Protein AF-A0A941Z9Q9-F1 (afdb_monomer)

Secondary structure (DSSP, 8-state):
-HHHHHHHHHHHHHHHHHHHHHHHHHHHHHHHHHS----S--TTSSSPPPPPGGG--SS--EEEE---SBPTTSS-B--EEEEGGGTEEEEEETTTTEEEEEETTT-BEEEEE-TTT--EEE---TT-B-GGG-

Structure (mmCIF, N/CA/C/O backbone):
data_AF-A0A941Z9Q9-F1
#
_entry.id   AF-A0A941Z9Q9-F1
#
loop_
_atom_site.group_PDB
_atom_site.id
_atom_site.type_symbol
_atom_site.label_atom_id
_atom_site.label_alt_id
_atom_site.label_comp_id
_atom_site.label_asym_id
_atom_site.label_entity_id
_atom_site.label_seq_id
_atom_site.pdbx_PDB_ins_code
_atom_site.Cartn_x
_atom_site.Cartn_y
_atom_site.Cartn_z
_atom_site.occupancy
_atom_site.B_iso_or_equiv
_atom_site.auth_seq_id
_atom_site.auth_comp_id
_atom_site.auth_asym_id
_atom_site.auth_atom_id
_atom_site.pdbx_PDB_model_num
ATOM 1 N N . MET A 1 1 ? 30.228 15.187 -59.090 1.00 61.31 1 MET A N 1
ATOM 2 C CA . MET A 1 1 ? 30.906 13.897 -58.807 1.00 61.31 1 MET A CA 1
ATOM 3 C C . MET A 1 1 ? 31.261 13.705 -57.325 1.00 61.31 1 MET A C 1
ATOM 5 O O . MET A 1 1 ? 30.833 12.711 -56.760 1.00 61.31 1 MET A O 1
ATOM 9 N N . LYS A 1 2 ? 31.932 14.653 -56.644 1.00 63.59 2 LYS A N 1
ATOM 10 C CA . LYS A 1 2 ? 32.386 14.493 -55.236 1.00 63.59 2 LYS A CA 1
ATOM 11 C C . LYS A 1 2 ? 31.282 14.209 -54.189 1.00 63.59 2 LYS A C 1
ATOM 13 O O . LYS A 1 2 ? 31.519 13.448 -53.260 1.00 63.59 2 LYS A O 1
ATOM 18 N N . LYS A 1 3 ? 30.069 14.761 -54.354 1.00 67.69 3 LYS A N 1
ATOM 19 C CA . LYS A 1 3 ? 28.935 14.530 -53.427 1.00 67.69 3 LYS A CA 1
ATOM 20 C C . LYS A 1 3 ? 28.422 13.077 -53.431 1.00 67.69 3 LYS A C 1
ATOM 22 O O . LYS A 1 3 ? 28.039 12.581 -52.384 1.00 67.69 3 LYS A O 1
ATOM 27 N N . SER A 1 4 ? 28.461 12.390 -54.578 1.00 73.62 4 SER A N 1
ATOM 28 C CA . SER A 1 4 ? 27.986 10.999 -54.712 1.00 73.62 4 SER A CA 1
ATOM 29 C C . SER A 1 4 ? 28.905 10.004 -53.985 1.00 73.62 4 SER A C 1
ATOM 31 O O . SER A 1 4 ? 28.438 9.138 -53.250 1.00 73.62 4 SER A O 1
ATOM 33 N N . GLN A 1 5 ? 30.225 10.202 -54.089 1.00 80.75 5 GLN A N 1
ATOM 34 C CA . GLN A 1 5 ? 31.214 9.357 -53.412 1.00 80.75 5 GLN A CA 1
ATOM 35 C C . GLN A 1 5 ? 31.124 9.449 -51.880 1.00 80.75 5 GLN A C 1
ATOM 37 O O . GLN A 1 5 ? 31.266 8.444 -51.188 1.00 80.75 5 GLN A O 1
ATOM 42 N N . ALA A 1 6 ? 30.856 10.643 -51.342 1.00 84.38 6 ALA A N 1
ATOM 43 C CA . ALA A 1 6 ? 30.700 10.846 -49.902 1.00 84.38 6 ALA A CA 1
ATOM 44 C C . ALA A 1 6 ? 29.468 10.113 -49.338 1.00 84.38 6 ALA A C 1
ATOM 46 O O . ALA A 1 6 ? 29.547 9.518 -48.265 1.00 84.38 6 ALA A O 1
ATOM 47 N N . VAL A 1 7 ? 28.354 10.105 -50.080 1.00 87.69 7 VAL A N 1
ATOM 48 C CA . VAL A 1 7 ? 27.126 9.387 -49.696 1.00 87.69 7 VAL A CA 1
ATOM 49 C C . VAL A 1 7 ? 27.344 7.872 -49.713 1.00 87.69 7 VAL A C 1
ATOM 51 O O . VAL A 1 7 ? 26.934 7.191 -48.776 1.00 87.69 7 VAL A O 1
ATOM 54 N N . LEU A 1 8 ? 28.040 7.347 -50.728 1.00 85.88 8 LEU A N 1
ATOM 55 C CA . LEU A 1 8 ? 28.380 5.924 -50.804 1.00 85.88 8 LEU A CA 1
ATOM 56 C C . LEU A 1 8 ? 29.273 5.488 -49.631 1.00 85.88 8 LEU A C 1
ATOM 58 O O . LEU A 1 8 ? 28.980 4.491 -48.976 1.00 85.88 8 LEU A O 1
ATOM 62 N N . ASN A 1 9 ? 30.316 6.261 -49.316 1.00 89.31 9 ASN A N 1
ATOM 63 C CA . ASN A 1 9 ? 31.210 5.958 -48.195 1.00 89.31 9 ASN A CA 1
ATOM 64 C C . ASN A 1 9 ? 30.469 6.003 -46.845 1.00 89.31 9 ASN A C 1
ATOM 66 O O . ASN A 1 9 ? 30.648 5.113 -46.018 1.00 89.31 9 ASN A O 1
ATOM 70 N N . ALA A 1 10 ? 29.577 6.979 -46.640 1.00 91.00 10 ALA A N 1
ATOM 71 C CA . ALA A 1 10 ? 28.749 7.053 -45.435 1.00 91.00 10 ALA A CA 1
ATOM 72 C C . ALA A 1 10 ? 27.788 5.855 -45.305 1.00 91.00 10 ALA A C 1
ATOM 74 O O . ALA A 1 10 ? 27.590 5.333 -44.206 1.00 91.00 10 ALA A O 1
ATOM 75 N N . ALA A 1 11 ? 27.219 5.382 -46.420 1.00 89.69 11 ALA A N 1
ATOM 76 C CA . ALA A 1 11 ? 26.369 4.194 -46.438 1.00 89.69 11 ALA A CA 1
ATOM 77 C C . ALA A 1 11 ? 27.155 2.909 -46.117 1.00 89.69 11 ALA A C 1
ATOM 79 O O . ALA A 1 11 ? 26.651 2.058 -45.382 1.00 89.69 11 ALA A O 1
ATOM 80 N N . LEU A 1 12 ? 28.393 2.779 -46.611 1.00 91.75 12 LEU A N 1
ATOM 81 C CA . LEU A 1 12 ? 29.277 1.646 -46.309 1.00 91.75 12 LEU A CA 1
ATOM 82 C C . LEU A 1 12 ? 29.699 1.620 -44.833 1.00 91.75 12 LEU A C 1
ATOM 84 O O . LEU A 1 12 ? 29.618 0.568 -44.198 1.00 91.75 12 LEU A O 1
ATOM 88 N N . GLU A 1 13 ? 30.058 2.770 -44.258 1.00 91.94 13 GLU A N 1
ATOM 89 C CA . GLU A 1 13 ? 30.368 2.879 -42.826 1.00 91.94 13 GLU A CA 1
ATOM 90 C C . GLU A 1 13 ? 29.140 2.579 -41.956 1.00 91.94 13 GLU A C 1
ATOM 92 O O . GLU A 1 13 ? 29.221 1.806 -41.001 1.00 91.94 13 GLU A O 1
ATOM 97 N N . SER A 1 14 ? 27.965 3.100 -42.325 1.00 91.25 14 SER A N 1
ATOM 98 C CA . SER A 1 14 ? 26.710 2.790 -41.629 1.00 91.25 14 SER A CA 1
ATOM 99 C C . SER A 1 14 ? 26.370 1.298 -41.691 1.00 91.25 14 SER A C 1
ATOM 101 O O . SER A 1 14 ? 25.950 0.711 -40.690 1.00 91.25 14 SER A O 1
ATOM 103 N N . ARG A 1 15 ? 26.588 0.651 -42.843 1.00 93.12 15 ARG A N 1
ATOM 104 C CA . ARG A 1 15 ? 26.404 -0.796 -43.003 1.00 93.12 15 ARG A CA 1
ATOM 105 C C . ARG A 1 15 ? 27.353 -1.576 -42.096 1.00 93.12 15 ARG A C 1
ATOM 107 O O . ARG A 1 15 ? 26.890 -2.454 -41.374 1.00 93.12 15 ARG A O 1
ATOM 114 N N . LYS A 1 16 ? 28.640 -1.225 -42.077 1.00 93.81 16 LYS A N 1
ATOM 115 C CA . LYS A 1 16 ? 29.644 -1.872 -41.220 1.00 93.81 16 LYS A CA 1
ATOM 116 C C . LYS A 1 16 ? 29.278 -1.748 -39.739 1.00 93.81 16 LYS A C 1
ATOM 118 O O . LYS A 1 16 ? 29.319 -2.736 -39.014 1.00 93.81 16 LYS A O 1
ATOM 123 N N . GLN A 1 17 ? 28.826 -0.568 -39.309 1.00 92.00 17 GLN A N 1
ATOM 124 C CA . GLN A 1 17 ? 28.329 -0.339 -37.948 1.00 92.00 17 GLN A CA 1
ATOM 125 C C . GLN A 1 17 ? 27.059 -1.142 -37.623 1.00 92.00 17 GLN A C 1
ATOM 127 O O . GLN A 1 17 ? 26.854 -1.546 -36.479 1.00 92.00 17 GLN A O 1
ATOM 132 N N . LYS A 1 18 ? 26.171 -1.372 -38.598 1.00 93.81 18 LYS A N 1
ATOM 133 C CA . LYS A 1 18 ? 25.005 -2.247 -38.404 1.00 93.81 18 LYS A CA 1
ATOM 134 C C . LYS A 1 18 ? 25.424 -3.708 -38.269 1.00 93.81 18 LYS A C 1
ATOM 136 O O . LYS A 1 18 ? 24.927 -4.386 -37.378 1.00 93.81 18 LYS A O 1
ATOM 141 N N . GLU A 1 19 ? 26.346 -4.176 -39.103 1.00 93.38 19 GLU A N 1
ATOM 142 C CA . GLU A 1 19 ? 26.853 -5.551 -39.052 1.00 93.38 19 GLU A CA 1
ATOM 143 C C . GLU A 1 19 ? 27.553 -5.855 -37.717 1.00 93.38 19 GLU A C 1
ATOM 145 O O . GLU A 1 19 ? 27.359 -6.935 -37.159 1.00 93.38 19 GLU A O 1
ATOM 150 N N . THR A 1 20 ? 28.305 -4.904 -37.149 1.00 94.19 20 THR A N 1
ATOM 151 C CA . THR A 1 20 ? 28.894 -5.068 -35.808 1.00 94.19 20 THR A CA 1
ATOM 152 C C . THR A 1 20 ? 27.831 -5.094 -34.713 1.00 94.19 20 THR A C 1
ATOM 154 O O . THR A 1 20 ? 27.861 -5.988 -33.872 1.00 94.19 20 THR A O 1
ATOM 157 N N . LYS A 1 21 ? 26.837 -4.195 -34.758 1.00 94.56 21 LYS A N 1
ATOM 158 C CA . LYS A 1 21 ? 25.725 -4.182 -33.789 1.00 94.56 21 LYS A CA 1
ATOM 159 C C . LYS A 1 21 ? 24.903 -5.468 -33.808 1.00 94.56 21 LYS A C 1
ATOM 161 O O . LYS A 1 21 ? 24.468 -5.916 -32.752 1.00 94.56 21 LYS A O 1
ATOM 166 N N . VAL A 1 22 ? 24.684 -6.061 -34.984 1.00 95.06 22 VAL A N 1
ATOM 167 C CA . VAL A 1 22 ? 23.987 -7.352 -35.103 1.00 95.06 22 VAL A CA 1
ATOM 168 C C . VAL A 1 22 ? 24.789 -8.448 -34.405 1.00 95.06 22 VAL A C 1
ATOM 170 O O . VAL A 1 22 ? 24.237 -9.137 -33.553 1.00 95.06 22 VAL A O 1
ATOM 173 N N . LYS A 1 23 ? 26.099 -8.540 -34.666 1.00 93.81 23 LYS A N 1
ATOM 174 C CA . LYS A 1 23 ? 26.977 -9.523 -34.007 1.00 93.81 23 LYS A CA 1
ATOM 175 C C . LYS A 1 23 ? 27.025 -9.336 -32.487 1.00 93.81 23 LYS A C 1
ATOM 177 O O . LYS A 1 23 ? 26.958 -10.308 -31.740 1.00 93.81 23 LYS A O 1
ATOM 182 N N . GLU A 1 24 ? 27.104 -8.095 -32.013 1.00 95.31 24 GLU A N 1
ATOM 183 C CA . GLU A 1 24 ? 27.070 -7.780 -30.578 1.00 95.31 24 GLU A CA 1
ATOM 184 C C . GLU A 1 24 ? 25.726 -8.156 -29.936 1.00 95.31 24 GLU A C 1
ATOM 186 O O . GLU A 1 24 ? 25.700 -8.746 -28.854 1.00 95.31 24 GLU A O 1
ATOM 191 N N . ALA A 1 25 ? 24.605 -7.866 -30.604 1.0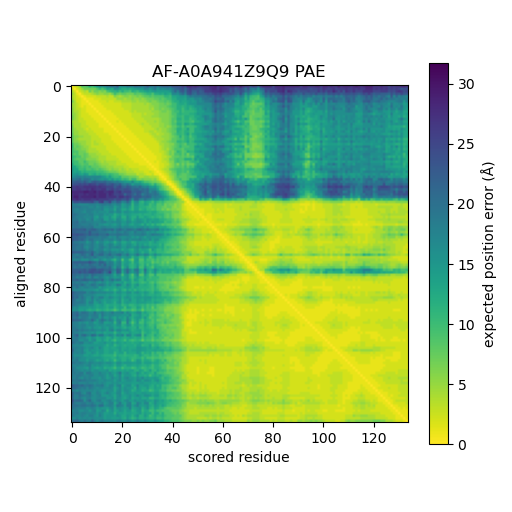0 94.06 25 ALA A N 1
ATOM 192 C CA . ALA A 1 25 ? 23.273 -8.234 -30.133 1.00 94.06 25 ALA A CA 1
ATOM 193 C C . ALA A 1 25 ? 23.068 -9.757 -30.091 1.00 94.06 25 ALA A C 1
ATOM 195 O O . ALA A 1 25 ? 22.506 -10.266 -29.122 1.00 94.06 25 ALA A O 1
ATOM 196 N N . GLU A 1 26 ? 23.550 -10.489 -31.098 1.00 94.50 26 GLU A N 1
ATOM 197 C CA . GLU A 1 26 ? 23.510 -11.956 -31.142 1.00 94.50 26 GLU A CA 1
ATOM 198 C C . GLU A 1 26 ? 24.352 -12.579 -30.026 1.00 94.50 26 GLU A C 1
ATOM 200 O O . GLU A 1 26 ? 23.880 -13.477 -29.323 1.00 94.50 26 GLU A O 1
ATOM 205 N N . ASN A 1 27 ? 25.563 -12.063 -29.801 1.00 94.56 27 ASN A N 1
ATOM 206 C CA . ASN A 1 27 ? 26.419 -12.507 -28.703 1.00 94.56 27 ASN A CA 1
ATOM 207 C C . ASN A 1 27 ? 25.748 -12.262 -27.345 1.00 94.56 27 ASN A C 1
ATOM 209 O O . ASN A 1 27 ? 25.633 -13.190 -26.543 1.00 94.56 27 ASN A O 1
ATOM 213 N N . LYS A 1 28 ? 25.206 -11.058 -27.119 1.00 94.25 28 LYS A N 1
ATOM 214 C CA . LYS A 1 28 ? 24.485 -10.711 -25.885 1.00 94.25 28 LYS A CA 1
ATOM 215 C C . LYS A 1 28 ? 23.242 -11.579 -25.675 1.00 94.25 28 LYS A C 1
ATOM 217 O O . LYS A 1 28 ? 22.974 -12.015 -24.557 1.00 94.25 28 LYS A O 1
ATOM 222 N N . LEU A 1 29 ? 22.491 -11.860 -26.740 1.00 92.38 29 LEU A N 1
ATOM 223 C CA . LEU A 1 29 ? 21.335 -12.754 -26.693 1.00 92.38 29 LEU A CA 1
ATOM 224 C C . LEU A 1 29 ? 21.750 -14.176 -26.304 1.00 92.38 29 LEU A C 1
ATOM 226 O O . LEU A 1 29 ? 21.077 -14.812 -25.495 1.00 92.38 29 LEU A O 1
ATOM 230 N N . ASN A 1 30 ? 22.845 -14.680 -26.869 1.00 92.88 30 ASN A N 1
ATOM 231 C CA . ASN A 1 30 ? 23.353 -16.010 -26.554 1.00 92.88 30 ASN A CA 1
ATOM 232 C C . ASN A 1 30 ? 23.870 -16.099 -25.112 1.00 92.88 30 ASN A C 1
ATOM 234 O O . ASN A 1 30 ? 23.634 -17.111 -24.453 1.00 92.88 30 ASN A O 1
ATOM 238 N N . GLU A 1 31 ? 24.508 -15.049 -24.591 1.00 92.62 31 GLU A N 1
ATOM 239 C CA . GLU A 1 31 ? 24.887 -14.961 -23.177 1.00 92.62 31 GLU A CA 1
ATOM 240 C C . GLU A 1 31 ? 23.664 -14.962 -22.249 1.00 92.62 31 GLU A C 1
ATOM 242 O O . GLU A 1 31 ? 23.600 -15.766 -21.320 1.00 92.62 31 GLU A O 1
ATOM 247 N N . GL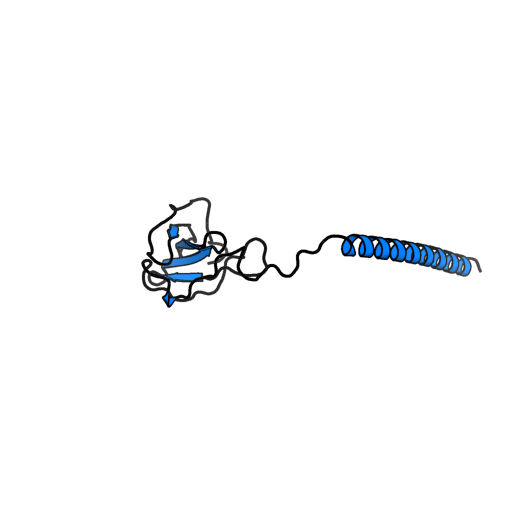U A 1 32 ? 22.657 -14.127 -22.522 1.00 89.50 32 GLU A N 1
ATOM 248 C CA . GLU A 1 32 ? 21.391 -14.089 -21.769 1.00 89.50 32 GLU A CA 1
ATOM 249 C C . GLU A 1 32 ? 20.642 -15.429 -21.821 1.00 89.50 32 GLU A C 1
ATOM 251 O O . GLU A 1 32 ? 20.094 -15.882 -20.817 1.00 89.50 32 GLU A O 1
ATOM 256 N N . LYS A 1 33 ? 20.646 -16.115 -22.972 1.00 88.19 33 LYS A N 1
ATOM 257 C CA . LYS A 1 33 ? 20.020 -17.437 -23.125 1.00 88.19 33 LYS A CA 1
ATOM 258 C C . LYS A 1 33 ? 20.720 -18.532 -22.323 1.00 88.19 33 LYS A C 1
ATOM 260 O O . LYS A 1 33 ? 20.029 -19.454 -21.891 1.00 88.19 33 LYS A O 1
ATOM 265 N N . LYS A 1 34 ? 22.047 -18.452 -22.152 1.00 91.38 34 LYS A N 1
ATOM 266 C CA . LYS A 1 34 ? 22.844 -19.409 -21.363 1.00 91.38 34 LYS A CA 1
ATOM 267 C C . LYS A 1 34 ? 22.664 -19.226 -19.855 1.00 91.38 34 LYS A C 1
ATOM 269 O O . LYS A 1 34 ? 22.860 -20.184 -19.111 1.00 91.38 34 LYS A O 1
ATOM 274 N N . LYS A 1 35 ? 22.297 -18.026 -19.389 1.00 87.44 35 LYS A N 1
ATOM 275 C CA . LYS A 1 35 ? 22.011 -17.785 -17.967 1.00 87.44 35 LYS A CA 1
ATOM 276 C C . LYS A 1 35 ? 20.774 -18.590 -17.535 1.00 87.44 35 LYS A C 1
ATOM 278 O O . LYS A 1 35 ? 19.767 -18.589 -18.250 1.00 87.44 35 LYS A O 1
ATOM 283 N N . PRO A 1 36 ? 20.799 -19.250 -16.362 1.00 84.69 36 PRO A N 1
ATOM 284 C CA . PRO A 1 36 ? 19.635 -19.959 -15.852 1.00 84.69 36 PRO A CA 1
ATOM 285 C C . PRO A 1 36 ? 18.506 -18.961 -15.581 1.00 84.69 36 PRO A C 1
ATOM 287 O O . PRO A 1 36 ? 18.615 -18.080 -14.726 1.00 84.69 36 PRO A O 1
ATOM 290 N N . ARG A 1 37 ? 17.401 -19.095 -16.317 1.00 77.94 37 ARG A N 1
ATOM 291 C CA . ARG A 1 37 ? 16.183 -18.329 -16.056 1.00 77.94 37 ARG A CA 1
ATOM 292 C C . ARG A 1 37 ? 15.433 -18.996 -14.916 1.00 77.94 37 ARG A C 1
ATOM 294 O O . ARG A 1 37 ? 15.139 -20.188 -14.978 1.00 77.94 37 ARG A O 1
ATOM 301 N N . LYS A 1 38 ? 15.086 -18.223 -13.888 1.00 70.44 38 LYS A N 1
ATOM 302 C CA . LYS A 1 38 ? 14.054 -18.651 -12.942 1.00 70.44 38 LYS A CA 1
ATOM 303 C C . LYS A 1 38 ? 12.772 -18.803 -13.763 1.00 70.44 38 LYS A C 1
ATOM 305 O O . LYS A 1 38 ? 12.377 -17.855 -14.441 1.00 70.44 38 LYS A O 1
ATOM 310 N N . GLY A 1 39 ? 12.183 -19.999 -13.773 1.00 69.56 39 GLY A N 1
ATOM 311 C CA . GLY A 1 39 ? 10.862 -20.207 -14.370 1.00 69.56 39 GLY A CA 1
ATOM 312 C C . GLY A 1 39 ? 9.821 -19.312 -13.696 1.00 69.56 39 GLY A C 1
ATOM 313 O O . GLY A 1 39 ? 10.137 -18.587 -12.749 1.00 69.56 39 GLY A O 1
ATOM 314 N N . THR A 1 40 ? 8.570 -19.366 -14.149 1.00 61.38 40 THR A N 1
ATOM 315 C CA . THR A 1 40 ? 7.458 -18.760 -13.409 1.00 61.38 40 THR A CA 1
ATOM 316 C C . THR A 1 40 ? 7.537 -19.262 -11.972 1.00 61.38 40 THR A C 1
ATOM 318 O O . THR A 1 40 ? 7.373 -20.456 -11.721 1.00 61.38 40 THR A O 1
ATOM 321 N N . LYS A 1 41 ? 7.890 -18.377 -11.031 1.00 58.28 41 LYS A N 1
ATOM 322 C CA . LYS A 1 41 ? 7.930 -18.732 -9.615 1.00 58.28 41 LYS A CA 1
ATOM 323 C C . LYS A 1 41 ? 6.538 -19.257 -9.283 1.00 58.28 41 LYS A C 1
ATOM 325 O O . LYS A 1 41 ? 5.562 -18.612 -9.671 1.00 58.28 41 LYS A O 1
ATOM 330 N N . ASN A 1 42 ? 6.443 -20.424 -8.644 1.00 55.34 42 ASN A N 1
ATOM 331 C CA . ASN A 1 42 ? 5.145 -20.965 -8.252 1.00 55.34 42 ASN A CA 1
ATOM 332 C C . ASN A 1 42 ? 4.350 -19.844 -7.551 1.00 55.34 42 ASN A C 1
ATOM 334 O O . ASN A 1 42 ? 4.859 -19.145 -6.666 1.00 55.34 42 ASN A O 1
ATOM 338 N N . TYR A 1 43 ? 3.157 -19.585 -8.076 1.00 49.50 43 TYR A N 1
ATOM 339 C CA . TYR A 1 43 ? 2.345 -18.427 -7.731 1.00 49.50 43 TYR A CA 1
ATOM 340 C C . TYR A 1 43 ? 1.968 -18.524 -6.243 1.00 49.50 43 TYR A C 1
ATOM 342 O O . TYR A 1 43 ? 1.280 -19.464 -5.853 1.00 49.50 43 TYR A O 1
ATOM 350 N N . GLY A 1 44 ? 2.436 -17.587 -5.406 1.00 55.78 44 GLY A N 1
ATOM 351 C CA . GLY A 1 44 ? 2.040 -17.511 -3.987 1.00 55.78 44 GLY A CA 1
ATOM 352 C C . GLY A 1 44 ? 3.113 -17.771 -2.921 1.00 55.78 44 GLY A C 1
ATOM 353 O O . GLY A 1 44 ? 2.750 -18.091 -1.794 1.00 55.78 44 GLY A O 1
ATOM 354 N N . HIS A 1 45 ? 4.411 -17.640 -3.221 1.00 61.47 45 HIS A N 1
ATOM 355 C CA . HIS A 1 45 ? 5.471 -17.877 -2.215 1.00 61.47 45 HIS A CA 1
ATOM 356 C C . HIS A 1 45 ? 6.285 -16.648 -1.798 1.00 61.47 45 HIS A C 1
ATOM 358 O O . HIS A 1 45 ? 7.133 -16.760 -0.920 1.00 61.47 45 HIS A O 1
ATOM 364 N N . GLU A 1 46 ? 6.087 -15.492 -2.433 1.00 74.75 46 GLU A N 1
ATOM 365 C CA . GLU A 1 46 ? 6.764 -14.245 -2.026 1.00 74.75 46 GLU A CA 1
ATOM 366 C C . GLU A 1 46 ? 5.877 -13.341 -1.177 1.00 74.75 46 GLU A C 1
ATOM 368 O O . GLU A 1 46 ? 6.386 -12.484 -0.464 1.00 74.75 46 GLU A O 1
ATOM 373 N N . TYR A 1 47 ? 4.561 -13.538 -1.244 1.00 84.44 47 TYR A N 1
ATOM 374 C CA . TYR A 1 47 ? 3.590 -12.631 -0.660 1.00 84.44 47 TYR A CA 1
ATOM 375 C C . TYR A 1 47 ? 2.420 -13.391 -0.054 1.00 84.44 47 TYR A C 1
ATOM 377 O O . TYR A 1 47 ? 1.943 -14.384 -0.608 1.00 84.44 47 TYR A O 1
ATOM 385 N N . HIS A 1 48 ? 1.913 -12.862 1.051 1.00 89.62 48 HIS A N 1
ATOM 386 C CA . HIS A 1 48 ? 0.693 -13.322 1.680 1.00 89.62 48 HIS A CA 1
ATOM 387 C C . HIS A 1 48 ? -0.526 -12.869 0.862 1.00 89.62 48 HIS A C 1
ATOM 389 O O . HIS A 1 48 ? -0.666 -11.672 0.563 1.00 89.62 48 HIS A O 1
ATOM 395 N N . PRO A 1 49 ? -1.434 -13.794 0.502 1.00 90.12 49 PRO A N 1
ATOM 396 C CA . PRO A 1 49 ? -2.654 -13.436 -0.201 1.00 90.12 49 PRO A CA 1
ATOM 397 C C . PRO A 1 49 ? -3.527 -12.566 0.701 1.00 90.12 49 PRO A C 1
ATOM 399 O O . PRO A 1 49 ? -3.702 -12.851 1.883 1.00 90.12 49 PRO A O 1
ATOM 402 N N . ALA A 1 50 ? -4.088 -11.503 0.131 1.00 92.31 50 ALA A N 1
ATOM 403 C CA . ALA A 1 50 ? -4.960 -10.620 0.890 1.00 92.31 50 ALA A CA 1
ATOM 404 C C . ALA A 1 50 ? -6.250 -11.342 1.310 1.00 92.31 50 ALA A C 1
ATOM 406 O O . ALA A 1 50 ? -6.861 -12.001 0.457 1.00 92.31 50 ALA A O 1
ATOM 407 N N . PRO A 1 51 ? -6.698 -11.176 2.566 1.00 94.44 51 PRO A N 1
ATOM 408 C CA . PRO A 1 51 ? -7.907 -11.814 3.063 1.00 94.44 51 PRO A CA 1
ATOM 409 C C . PRO A 1 51 ? -9.143 -11.320 2.307 1.00 94.44 51 PRO A C 1
ATOM 411 O O . PRO A 1 51 ? -9.158 -10.230 1.715 1.00 94.44 51 PRO A O 1
ATOM 414 N N . LYS A 1 52 ? -10.210 -12.122 2.330 1.00 94.56 52 LYS A N 1
ATOM 415 C CA . LYS A 1 52 ? -11.529 -11.637 1.917 1.00 94.56 52 LYS A CA 1
ATOM 416 C C . LYS A 1 52 ? -12.036 -10.668 2.980 1.00 94.56 52 LYS A C 1
ATOM 418 O O . LYS A 1 52 ? -11.701 -10.803 4.149 1.00 94.56 52 LYS A O 1
ATOM 423 N N . THR A 1 53 ? -12.870 -9.706 2.588 1.00 94.12 53 THR A N 1
ATOM 424 C CA . THR A 1 53 ? -13.425 -8.726 3.538 1.00 94.12 53 THR A CA 1
ATOM 425 C C . THR A 1 53 ? -14.162 -9.401 4.698 1.00 94.12 53 THR A C 1
ATOM 427 O O . THR A 1 53 ? -14.038 -8.951 5.827 1.00 94.12 53 THR A O 1
ATOM 430 N N . GLU A 1 54 ? -14.875 -10.496 4.428 1.00 93.00 54 GLU A N 1
ATOM 431 C CA . GLU A 1 54 ? -15.619 -11.285 5.424 1.00 93.00 54 GLU A CA 1
ATOM 432 C C . GLU A 1 54 ? -14.714 -11.994 6.448 1.00 93.00 54 GLU A C 1
ATOM 434 O O . GLU A 1 54 ? -15.136 -12.265 7.572 1.00 93.00 54 GLU A O 1
ATOM 439 N N . ASP A 1 55 ? -13.465 -12.282 6.073 1.00 94.12 55 ASP A N 1
ATOM 440 C CA . ASP A 1 55 ? -12.492 -12.947 6.944 1.00 94.12 55 ASP A CA 1
ATOM 441 C C . ASP A 1 55 ? -11.797 -11.961 7.890 1.00 94.12 55 ASP A C 1
ATOM 443 O O . ASP A 1 55 ? -11.136 -12.385 8.842 1.00 94.12 55 ASP A O 1
ATOM 447 N N . ILE A 1 56 ? -11.926 -10.653 7.633 1.00 94.81 56 ILE A N 1
ATOM 448 C CA . ILE A 1 56 ? -11.335 -9.616 8.471 1.00 94.81 56 ILE A CA 1
ATOM 449 C C . ILE A 1 56 ? -12.230 -9.381 9.687 1.00 94.81 56 ILE A C 1
ATOM 451 O O . ILE A 1 56 ? -13.382 -8.967 9.563 1.00 94.81 56 ILE A O 1
ATOM 455 N N . LYS A 1 57 ? -11.686 -9.620 10.879 1.00 93.94 57 LYS A N 1
ATOM 456 C CA . LYS A 1 57 ? -12.405 -9.552 12.155 1.00 93.94 57 LYS A CA 1
ATOM 457 C C . LYS A 1 57 ? -11.657 -8.684 13.164 1.00 93.94 57 LYS A C 1
ATOM 459 O O . LYS A 1 57 ? -10.476 -8.391 13.016 1.00 93.94 57 LYS A O 1
ATOM 464 N N . GLY A 1 58 ? -12.369 -8.256 14.204 1.00 89.69 58 GLY A N 1
ATOM 465 C CA . GLY A 1 58 ? -11.793 -7.546 15.353 1.00 89.69 58 GLY A CA 1
ATOM 466 C C . GLY A 1 58 ? -11.437 -6.071 15.126 1.00 89.69 58 GLY A C 1
ATOM 467 O O . GLY A 1 58 ? -11.122 -5.379 16.087 1.00 89.69 58 GLY A O 1
ATOM 468 N N . VAL A 1 59 ? -11.550 -5.554 13.899 1.00 90.81 59 VAL A N 1
ATOM 469 C CA . VAL A 1 59 ? -11.348 -4.125 13.567 1.00 90.81 59 VAL A CA 1
ATOM 470 C C . VAL A 1 59 ? -12.657 -3.388 13.241 1.00 90.81 59 VAL A C 1
ATOM 472 O O . VAL A 1 59 ? -12.651 -2.299 12.669 1.00 90.81 59 VAL A O 1
ATOM 475 N N . GLY A 1 60 ? -13.787 -3.975 13.645 1.00 89.75 60 GLY A N 1
ATOM 476 C CA . GLY A 1 60 ? -15.132 -3.471 13.372 1.00 89.75 60 GLY A CA 1
ATOM 477 C C . GLY A 1 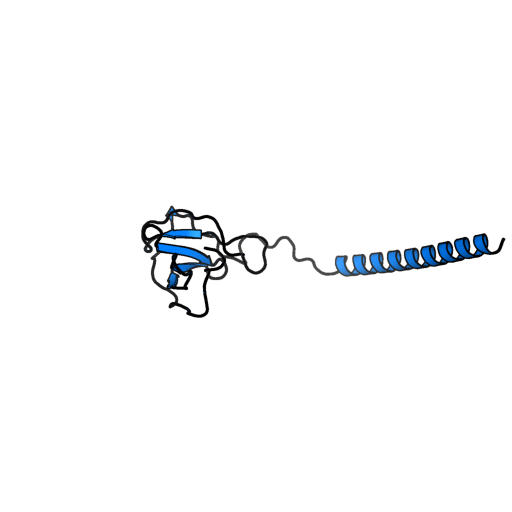60 ? -15.623 -3.802 11.963 1.00 89.75 60 GLY A C 1
ATOM 478 O O . GLY A 1 60 ? -15.048 -4.632 11.261 1.00 89.75 60 GLY A O 1
ATOM 479 N N . GLU A 1 61 ? -16.715 -3.157 11.557 1.00 91.94 61 GLU A N 1
ATOM 480 C CA . GLU A 1 61 ? -17.267 -3.310 10.211 1.00 91.94 61 GLU A CA 1
ATOM 481 C C . GLU A 1 61 ? -16.379 -2.622 9.171 1.00 91.94 61 GLU A C 1
ATOM 483 O O . GLU A 1 61 ? -16.035 -1.442 9.305 1.00 91.94 61 GLU A O 1
ATOM 488 N N . LEU A 1 62 ? -16.047 -3.358 8.109 1.00 95.25 62 LEU A N 1
ATOM 489 C CA . LEU A 1 62 ? -15.222 -2.877 7.010 1.00 95.25 62 LEU A CA 1
ATOM 490 C C . LEU A 1 62 ? -15.988 -2.877 5.692 1.00 95.25 62 LEU A C 1
ATOM 492 O O . LEU A 1 62 ? -16.667 -3.838 5.335 1.00 95.25 62 LEU A O 1
ATOM 496 N N . LYS A 1 63 ? -15.789 -1.818 4.909 1.00 94.94 63 LYS A N 1
ATOM 497 C CA . LYS A 1 63 ? -16.224 -1.729 3.512 1.00 94.94 63 LYS A CA 1
ATOM 498 C C . LYS A 1 63 ? -15.002 -1.726 2.608 1.00 94.94 63 LYS A C 1
ATOM 500 O O . LYS A 1 63 ? -13.973 -1.160 2.966 1.00 94.94 63 LYS A O 1
ATOM 505 N N . LYS A 1 64 ? -15.092 -2.352 1.433 1.00 95.12 64 LYS A N 1
ATOM 506 C CA . LYS A 1 64 ? -14.015 -2.248 0.434 1.00 95.12 64 LYS A CA 1
ATOM 507 C C . LYS A 1 64 ? -13.866 -0.782 0.020 1.00 95.12 64 LYS A C 1
ATOM 509 O O . LYS A 1 64 ? -14.860 -0.135 -0.298 1.00 95.12 64 LYS A O 1
ATOM 514 N N . GLY A 1 65 ? -12.638 -0.280 0.054 1.00 93.12 65 GLY A N 1
ATOM 515 C CA . GLY A 1 65 ? -12.275 1.043 -0.441 1.00 93.12 65 GLY A CA 1
ATOM 516 C C . GLY A 1 65 ? -11.557 0.951 -1.783 1.00 93.12 65 GLY A C 1
ATOM 517 O O . GLY A 1 65 ? -11.077 -0.116 -2.174 1.00 93.12 65 GLY A O 1
ATOM 518 N N . THR A 1 66 ? -11.453 2.081 -2.479 1.00 91.94 66 THR A N 1
ATOM 519 C CA . THR A 1 66 ? -10.634 2.192 -3.690 1.00 91.94 66 THR A CA 1
ATOM 520 C C . THR A 1 66 ? -9.160 1.953 -3.335 1.00 91.94 66 THR A C 1
ATOM 522 O O . THR A 1 66 ? -8.656 2.613 -2.424 1.00 91.94 66 THR A O 1
ATOM 525 N N . PRO A 1 67 ? -8.454 1.024 -4.006 1.00 90.69 67 PRO A N 1
ATOM 526 C CA . PRO A 1 67 ? -7.013 0.855 -3.833 1.00 90.69 67 PRO A CA 1
ATOM 527 C C . PRO A 1 67 ? -6.277 2.169 -4.121 1.00 90.69 67 PRO A C 1
ATOM 529 O O . PRO A 1 67 ? -6.587 2.821 -5.115 1.00 90.69 67 PRO A O 1
ATOM 532 N N . GLY A 1 68 ? -5.321 2.558 -3.273 1.00 86.12 68 GLY A N 1
ATOM 533 C CA . GLY A 1 68 ? -4.647 3.857 -3.405 1.00 86.12 68 GLY A CA 1
ATOM 534 C C . GLY A 1 68 ? -3.126 3.776 -3.374 1.00 86.12 68 GLY A C 1
ATOM 535 O O . GLY A 1 68 ? -2.465 4.257 -4.290 1.00 86.12 68 GLY A O 1
ATOM 536 N N . THR A 1 69 ? -2.548 3.156 -2.347 1.00 90.81 69 THR A N 1
ATOM 537 C CA . THR A 1 69 ? -1.087 3.130 -2.180 1.00 90.81 69 THR A CA 1
ATOM 538 C C . THR A 1 69 ? -0.428 2.141 -3.151 1.00 90.81 69 THR A C 1
ATOM 540 O O . THR A 1 69 ? -0.858 0.990 -3.205 1.00 90.81 69 THR A O 1
ATOM 543 N N . PRO A 1 70 ? 0.630 2.509 -3.892 1.00 90.75 70 PRO A N 1
ATOM 544 C CA . PRO A 1 70 ? 1.358 1.574 -4.755 1.00 90.75 70 PRO A CA 1
ATOM 545 C C 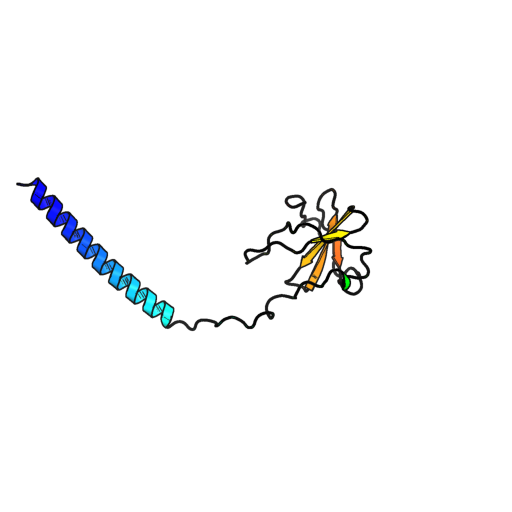. PRO A 1 70 ? 2.027 0.416 -3.994 1.00 90.75 70 PRO A C 1
ATOM 547 O O . PRO A 1 70 ? 2.532 0.595 -2.883 1.00 90.75 70 PRO A O 1
ATOM 550 N N . LEU A 1 71 ? 2.075 -0.776 -4.600 1.00 87.31 71 LEU A N 1
ATOM 551 C CA . LEU A 1 71 ? 2.886 -1.893 -4.104 1.00 87.31 71 LEU A CA 1
ATOM 552 C C . LEU A 1 71 ? 4.368 -1.643 -4.391 1.00 87.31 71 LEU A C 1
ATOM 554 O O . LEU A 1 71 ? 4.751 -1.188 -5.467 1.00 87.31 71 LEU A O 1
ATOM 558 N N . GLN A 1 72 ? 5.220 -2.011 -3.440 1.00 81.06 72 GLN A N 1
ATOM 559 C CA . GLN A 1 72 ? 6.663 -1.947 -3.621 1.00 81.06 72 GLN A CA 1
ATOM 560 C C . GLN A 1 72 ? 7.137 -3.132 -4.473 1.00 81.06 72 GLN A C 1
ATOM 562 O O . GLN A 1 72 ? 6.857 -4.281 -4.145 1.00 81.06 72 GLN A O 1
ATOM 567 N N . GLY A 1 73 ? 7.865 -2.855 -5.558 1.00 74.81 73 GLY A N 1
ATOM 568 C CA . GLY A 1 73 ? 8.442 -3.893 -6.424 1.00 74.81 73 GLY A CA 1
ATOM 569 C C . GLY A 1 73 ? 7.481 -4.503 -7.452 1.00 74.81 73 GLY A C 1
ATOM 570 O O . GLY A 1 73 ? 7.839 -5.487 -8.093 1.00 74.81 73 GLY A O 1
ATOM 571 N N . GLY A 1 74 ? 6.287 -3.928 -7.644 1.00 77.50 74 GLY A N 1
ATOM 572 C CA . GLY A 1 74 ? 5.305 -4.399 -8.624 1.00 77.50 74 GLY A CA 1
ATOM 573 C C . GLY A 1 74 ? 4.415 -3.282 -9.175 1.00 77.50 74 GLY A C 1
ATOM 574 O O . GLY A 1 74 ? 4.510 -2.132 -8.761 1.00 77.50 74 GLY A O 1
ATOM 575 N N . GLY A 1 75 ? 3.536 -3.624 -10.121 1.00 80.31 75 GLY A N 1
ATOM 576 C CA . GLY A 1 75 ? 2.673 -2.669 -10.836 1.00 80.31 75 GLY A CA 1
ATOM 577 C C . GLY A 1 75 ? 1.251 -2.498 -10.280 1.00 80.31 75 GLY A C 1
ATOM 578 O O . GLY A 1 75 ? 0.366 -2.103 -11.030 1.00 80.31 75 GLY A O 1
ATOM 579 N N . GLY A 1 76 ? 0.993 -2.851 -9.016 1.00 88.06 76 GLY A N 1
ATOM 580 C CA . GLY A 1 76 ? -0.353 -2.849 -8.419 1.00 88.06 76 GLY A CA 1
ATOM 581 C C . GLY A 1 76 ? -0.548 -1.817 -7.304 1.00 88.06 76 GLY A C 1
ATOM 582 O O . GLY A 1 76 ? 0.412 -1.210 -6.836 1.00 88.06 76 GLY A O 1
ATOM 583 N N . LEU A 1 77 ? -1.793 -1.669 -6.838 1.00 92.69 77 LEU A N 1
ATOM 584 C CA . LEU A 1 77 ? -2.155 -0.868 -5.661 1.00 92.69 77 LEU A CA 1
ATOM 585 C C . LEU A 1 77 ? -2.586 -1.766 -4.493 1.00 92.69 77 LEU A C 1
ATOM 587 O O . LEU A 1 77 ? -3.159 -2.841 -4.694 1.00 92.69 77 LEU A O 1
ATOM 591 N N . ARG A 1 78 ? -2.311 -1.323 -3.264 1.00 93.56 78 ARG A N 1
ATOM 592 C CA . ARG A 1 78 ? -2.631 -2.040 -2.031 1.00 93.56 78 ARG A CA 1
ATOM 593 C C . ARG A 1 78 ? -4.141 -2.119 -1.883 1.00 93.56 78 ARG A C 1
ATOM 595 O O . ARG A 1 78 ? -4.852 -1.128 -2.064 1.00 93.56 78 ARG A O 1
ATOM 602 N N . LYS A 1 79 ? -4.637 -3.311 -1.540 1.00 94.88 79 LYS A N 1
ATOM 603 C CA . LYS A 1 79 ? -6.057 -3.481 -1.222 1.00 94.88 79 LYS A CA 1
ATOM 604 C C . LYS A 1 79 ? -6.384 -2.643 0.002 1.00 94.88 79 LYS A C 1
ATOM 606 O O . LYS A 1 79 ? -5.647 -2.695 0.984 1.00 94.88 79 LYS A O 1
ATOM 611 N N . ARG A 1 80 ? -7.486 -1.904 -0.086 1.00 97.19 80 ARG A N 1
ATOM 612 C CA . ARG A 1 80 ? -7.911 -0.941 0.919 1.00 97.19 80 ARG A CA 1
ATOM 613 C C . ARG A 1 80 ? -9.299 -1.277 1.442 1.00 97.19 80 ARG A C 1
ATOM 615 O O . ARG A 1 80 ? -10.194 -1.642 0.679 1.00 97.19 80 ARG A O 1
ATOM 622 N N . TRP A 1 81 ? -9.486 -1.077 2.737 1.00 97.44 81 TRP A N 1
ATOM 623 C CA . TRP A 1 81 ? -10.774 -1.109 3.409 1.00 97.44 81 TRP A CA 1
ATOM 624 C C . TRP A 1 81 ? -10.977 0.158 4.220 1.00 97.44 81 TRP A C 1
ATOM 626 O O . TRP A 1 81 ? -10.031 0.760 4.720 1.00 97.44 81 TRP A O 1
ATOM 636 N N . ILE A 1 82 ? -12.234 0.549 4.346 1.00 96.75 82 ILE A N 1
ATOM 637 C CA . ILE A 1 82 ? -12.673 1.697 5.118 1.00 96.75 82 ILE A CA 1
ATOM 638 C C . ILE A 1 82 ? -13.460 1.167 6.308 1.00 96.75 82 ILE A C 1
ATOM 640 O O . ILE A 1 82 ? -14.431 0.427 6.134 1.00 96.75 82 ILE A O 1
ATOM 644 N N . GLY A 1 83 ? -13.018 1.530 7.504 1.00 95.12 83 GLY A N 1
ATOM 645 C CA . GLY A 1 83 ? -13.614 1.118 8.766 1.00 95.12 83 GLY A CA 1
ATOM 646 C C . GLY A 1 83 ? -14.041 2.306 9.610 1.00 95.12 83 GLY A C 1
ATOM 647 O O . GLY A 1 83 ? -13.836 3.469 9.251 1.00 95.12 83 GLY A O 1
ATOM 648 N N . ASP A 1 84 ? -14.646 1.999 10.754 1.00 94.75 84 ASP A N 1
ATOM 649 C CA . ASP A 1 84 ? -15.017 2.989 11.768 1.00 94.75 84 ASP A CA 1
ATOM 650 C C . ASP A 1 84 ? -15.826 4.172 11.197 1.00 94.75 84 ASP A C 1
ATOM 652 O O . ASP A 1 84 ? -15.508 5.347 11.405 1.00 94.75 84 ASP A O 1
ATOM 656 N N . LYS A 1 85 ? -16.849 3.844 10.394 1.00 93.12 85 LYS A N 1
ATOM 657 C CA . LYS A 1 85 ? -17.716 4.808 9.690 1.00 93.12 85 LYS A CA 1
ATOM 658 C C . LYS A 1 85 ? -16.947 5.817 8.821 1.00 93.12 85 LYS A C 1
ATOM 660 O O . LYS A 1 85 ? -17.365 6.961 8.690 1.00 93.12 85 LYS A O 1
ATOM 665 N N . GLY A 1 86 ? -15.828 5.406 8.226 1.00 93.75 86 GLY A N 1
ATOM 666 C CA . GLY A 1 86 ? -15.028 6.275 7.359 1.00 93.75 86 GLY A CA 1
ATOM 667 C C . GLY A 1 86 ? -13.861 6.966 8.051 1.00 93.75 86 GLY A C 1
ATOM 668 O O . GLY A 1 86 ? -13.118 7.678 7.391 1.00 93.75 86 GLY A O 1
ATOM 669 N N . ARG A 1 87 ? -13.667 6.764 9.359 1.00 96.12 87 ARG A N 1
ATOM 670 C CA . ARG A 1 87 ? -12.595 7.427 10.121 1.00 96.12 87 ARG A CA 1
ATOM 671 C C . ARG A 1 87 ? -11.254 6.707 10.036 1.00 96.12 87 ARG A C 1
ATOM 673 O O . ARG A 1 87 ? -10.221 7.312 10.327 1.00 96.12 87 ARG A O 1
ATOM 680 N N . LYS A 1 88 ? -11.259 5.433 9.638 1.00 97.00 88 LYS A N 1
ATOM 681 C CA . LYS A 1 88 ? -10.055 4.607 9.522 1.00 97.00 88 LYS A CA 1
ATOM 682 C C . LYS A 1 88 ? -9.957 3.967 8.149 1.00 97.00 88 LYS A C 1
ATOM 684 O O . LYS A 1 88 ? -10.953 3.520 7.580 1.00 97.00 88 LYS A O 1
ATOM 689 N N . VAL A 1 89 ? -8.732 3.894 7.659 1.00 97.31 89 VAL A N 1
ATOM 690 C CA . VAL A 1 89 ? -8.352 3.197 6.437 1.00 97.31 89 VAL A CA 1
ATOM 691 C C . VAL A 1 89 ? -7.457 2.033 6.828 1.00 97.31 89 VAL A C 1
ATOM 693 O O . VAL A 1 89 ? -6.573 2.194 7.660 1.00 97.31 89 VAL A O 1
ATOM 696 N N . TYR A 1 90 ? -7.676 0.872 6.232 1.00 97.31 90 TYR A N 1
ATOM 697 C CA . TYR A 1 90 ? -6.841 -0.306 6.419 1.00 97.31 90 TYR A CA 1
ATOM 698 C C . TYR A 1 90 ? -6.302 -0.748 5.068 1.00 97.31 90 TYR A C 1
ATOM 700 O O . TYR A 1 90 ? -7.072 -0.868 4.115 1.00 97.31 90 TYR A O 1
ATOM 708 N N . GLU A 1 91 ? -5.002 -0.999 4.972 1.00 96.81 91 GLU A N 1
ATOM 709 C CA . GLU A 1 91 ? -4.374 -1.536 3.767 1.00 96.81 91 GLU A CA 1
ATOM 710 C C . GLU A 1 91 ? -3.696 -2.873 4.043 1.00 96.81 91 GLU A C 1
ATOM 712 O O . GLU A 1 91 ? -3.169 -3.102 5.128 1.00 96.81 91 GLU A O 1
ATOM 717 N N . TRP A 1 92 ? -3.716 -3.772 3.059 1.00 95.88 92 TRP A N 1
ATOM 718 C CA . TRP A 1 92 ? -3.025 -5.054 3.178 1.00 95.88 92 TRP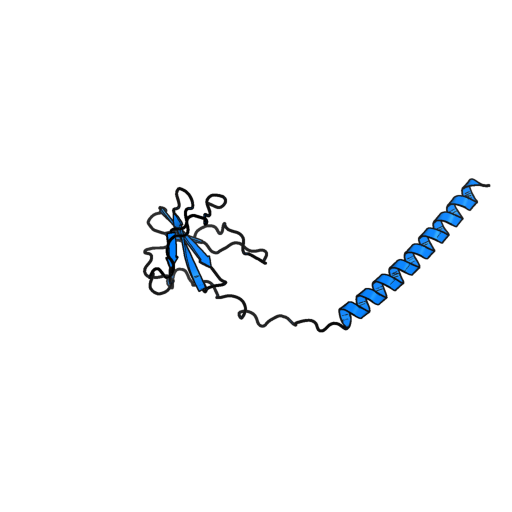 A CA 1
ATOM 719 C C . TRP A 1 92 ? -1.522 -4.895 2.953 1.00 95.88 92 TRP A C 1
ATOM 721 O O . TRP A 1 92 ? -1.105 -4.487 1.863 1.00 95.88 92 TRP A O 1
ATOM 731 N N . ASP A 1 93 ? -0.720 -5.290 3.941 1.00 94.12 93 ASP A N 1
ATOM 732 C CA . ASP A 1 93 ? 0.705 -5.531 3.757 1.00 94.12 93 ASP A CA 1
ATOM 733 C C . ASP A 1 93 ? 0.924 -6.998 3.378 1.00 94.12 93 ASP A C 1
ATOM 735 O O . ASP A 1 93 ? 0.933 -7.903 4.214 1.00 94.12 93 ASP A O 1
ATOM 739 N N . SER A 1 94 ? 1.112 -7.236 2.082 1.00 91.12 94 SER A N 1
ATOM 740 C CA . SER A 1 94 ? 1.337 -8.575 1.546 1.00 91.12 94 SER A CA 1
ATOM 741 C C . SER A 1 94 ? 2.705 -9.153 1.891 1.00 91.12 94 SER A C 1
ATOM 743 O O . SER A 1 94 ? 2.883 -10.359 1.753 1.00 91.12 94 SER A O 1
ATOM 745 N N . SER A 1 95 ? 3.669 -8.336 2.313 1.00 89.62 95 SER A N 1
ATOM 746 C CA . SER A 1 95 ? 4.996 -8.817 2.706 1.00 89.62 95 SER A CA 1
ATOM 747 C C . SER A 1 95 ? 4.964 -9.462 4.089 1.00 89.62 95 SER A C 1
ATOM 749 O O . SER A 1 95 ? 5.656 -10.448 4.313 1.00 89.62 95 SER A O 1
ATOM 751 N N . HIS A 1 96 ? 4.136 -8.935 4.995 1.00 90.50 96 HIS A N 1
ATOM 752 C CA . HIS A 1 96 ? 4.044 -9.406 6.383 1.00 90.50 96 HIS A CA 1
ATOM 753 C C . HIS A 1 96 ? 2.746 -10.162 6.698 1.00 90.50 96 HIS A C 1
ATOM 755 O O . HIS A 1 96 ? 2.668 -10.847 7.714 1.00 90.50 96 HIS A O 1
ATOM 761 N N . GLY A 1 97 ? 1.726 -10.060 5.843 1.00 93.44 97 GLY A N 1
ATOM 762 C CA . GLY A 1 97 ? 0.440 -10.712 6.067 1.00 93.44 97 GLY A CA 1
ATOM 763 C C . GLY A 1 97 ? -0.415 -10.031 7.139 1.00 93.44 97 GLY A C 1
ATOM 764 O O . GLY A 1 97 ? -1.151 -10.708 7.859 1.00 93.44 97 GLY A O 1
ATOM 765 N N . GLU A 1 98 ? -0.326 -8.705 7.249 1.00 96.06 98 GLU A N 1
ATOM 766 C CA . GLU A 1 98 ? -1.001 -7.901 8.275 1.00 96.06 98 GLU A CA 1
ATOM 767 C C . GLU A 1 98 ? -1.789 -6.724 7.675 1.00 96.06 98 GLU A C 1
ATOM 769 O O . GLU A 1 98 ? -1.583 -6.325 6.525 1.00 96.06 98 GLU A O 1
ATOM 774 N N . LEU A 1 99 ? -2.731 -6.175 8.449 1.00 97.06 99 LEU A N 1
ATOM 775 C CA . LEU A 1 99 ? -3.461 -4.959 8.087 1.00 97.06 99 LEU A CA 1
ATOM 776 C C . LEU A 1 99 ? -2.767 -3.736 8.674 1.00 97.06 99 LEU A C 1
ATOM 778 O O . LEU A 1 99 ? -2.697 -3.589 9.890 1.00 97.06 99 LEU A O 1
ATOM 782 N N . GLU A 1 100 ? -2.336 -2.812 7.827 1.00 97.06 100 GLU A N 1
ATOM 783 C CA . GLU A 1 100 ? -1.831 -1.513 8.268 1.00 97.06 100 GLU A CA 1
ATOM 784 C C . GLU A 1 100 ? -2.982 -0.523 8.389 1.00 97.06 100 GLU A C 1
ATOM 786 O O . GLU A 1 100 ? -3.701 -0.264 7.423 1.00 97.06 100 GLU A O 1
ATOM 791 N N . GLY A 1 101 ? -3.176 0.015 9.590 1.00 97.19 101 GLY A N 1
ATOM 792 C CA . GLY A 1 101 ? -4.215 0.992 9.878 1.00 97.19 101 GLY A CA 1
ATOM 793 C C . GLY A 1 101 ? -3.715 2.422 9.717 1.00 97.19 101 GLY A C 1
ATOM 794 O O . GLY A 1 101 ? -2.605 2.762 10.126 1.00 97.19 101 GLY A O 1
ATOM 795 N N . TYR A 1 102 ? -4.579 3.284 9.197 1.00 97.56 102 TYR A N 1
ATOM 796 C CA . TYR A 1 102 ? -4.334 4.707 9.023 1.00 97.56 102 TYR A CA 1
ATOM 797 C C . TYR A 1 102 ? -5.561 5.526 9.401 1.00 97.56 102 TYR A C 1
ATOM 799 O O . TYR A 1 102 ? -6.704 5.091 9.242 1.00 97.56 102 TYR A O 1
ATOM 807 N N . GLN A 1 103 ? -5.334 6.741 9.882 1.00 97.38 103 GLN A N 1
ATOM 808 C CA . GLN A 1 103 ? -6.404 7.696 10.120 1.00 97.38 103 GLN A CA 1
ATOM 809 C C . GLN A 1 103 ? -6.856 8.318 8.792 1.00 97.38 103 GLN A C 1
ATOM 811 O O . GLN A 1 103 ? -6.037 8.800 8.016 1.00 97.38 103 GLN A O 1
ATOM 816 N N . ALA A 1 104 ? -8.161 8.321 8.520 1.00 95.50 104 ALA A N 1
ATOM 817 C CA . ALA A 1 104 ? -8.696 8.775 7.233 1.00 95.50 104 ALA A CA 1
ATOM 818 C C . ALA A 1 104 ? -8.620 10.298 7.028 1.00 95.50 104 ALA A C 1
ATOM 820 O O . ALA A 1 104 ? -8.719 10.763 5.901 1.00 95.50 104 ALA A O 1
ATOM 821 N N . SER A 1 105 ? -8.455 11.083 8.098 1.00 94.69 105 SER A N 1
ATOM 822 C CA . SER A 1 105 ? -8.395 12.547 8.004 1.00 94.69 105 SER A CA 1
ATOM 823 C C . SER A 1 105 ? -7.026 13.068 7.567 1.00 94.69 105 SER A C 1
ATOM 825 O O . SER A 1 105 ? -6.943 14.030 6.811 1.00 94.69 105 SER A O 1
ATOM 827 N N . ASP A 1 106 ? -5.944 12.472 8.067 1.00 94.50 106 ASP A N 1
ATOM 828 C CA . ASP A 1 106 ? -4.577 12.962 7.854 1.00 94.50 106 ASP A CA 1
ATOM 829 C C . ASP A 1 106 ? -3.609 11.891 7.336 1.00 94.50 106 ASP A C 1
A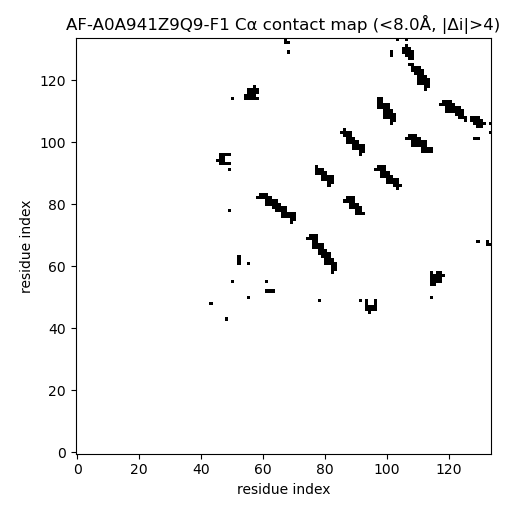TOM 831 O O . ASP A 1 106 ? -2.458 12.200 7.025 1.00 94.50 106 ASP A O 1
ATOM 835 N N . GLY A 1 107 ? -4.068 10.647 7.211 1.00 96.06 107 GLY A N 1
ATOM 836 C CA . GLY A 1 107 ? -3.298 9.523 6.700 1.00 96.06 107 GLY A CA 1
ATOM 837 C C . GLY A 1 107 ? -2.251 9.003 7.674 1.00 96.06 107 GLY A C 1
ATOM 838 O O . GLY A 1 107 ? -1.396 8.235 7.237 1.00 96.06 107 GLY A O 1
ATOM 839 N N . LYS A 1 108 ? -2.257 9.413 8.952 1.00 97.31 108 LYS A N 1
ATOM 840 C CA . LYS A 1 108 ? -1.267 8.953 9.940 1.00 97.31 108 LYS A CA 1
ATOM 841 C C . LYS A 1 108 ? -1.385 7.459 10.200 1.00 97.31 108 LYS A C 1
ATOM 843 O O . LYS A 1 108 ? -2.493 6.941 10.320 1.00 97.31 108 LYS A O 1
ATOM 848 N N . HIS A 1 109 ? -0.246 6.784 10.333 1.00 97.94 109 HIS A N 1
ATOM 849 C CA . HIS A 1 109 ? -0.201 5.371 10.693 1.00 97.94 109 HIS A CA 1
ATOM 850 C C . HIS A 1 109 ? -0.685 5.143 12.130 1.00 97.94 109 HIS A C 1
ATOM 852 O O . HIS A 1 109 ? -0.239 5.814 13.058 1.00 97.94 109 HIS A O 1
ATOM 858 N N . LEU A 1 110 ? -1.584 4.177 12.302 1.00 97.00 110 LEU A N 1
ATOM 859 C CA . LEU A 1 110 ? -2.169 3.774 13.583 1.00 97.00 110 LEU A CA 1
ATOM 860 C C . LEU A 1 110 ? -1.546 2.481 14.131 1.00 97.00 110 LEU A C 1
ATOM 862 O O . LEU A 1 110 ? -1.739 2.166 15.304 1.00 97.00 110 LEU A O 1
ATOM 866 N N . GLY A 1 111 ? -0.794 1.753 13.303 1.00 97.12 111 GLY A N 1
ATOM 867 C CA . GLY A 1 111 ? -0.173 0.477 13.642 1.00 97.12 111 GLY A CA 1
ATOM 868 C C . GLY A 1 111 ? -0.553 -0.635 12.669 1.00 97.12 111 GLY A C 1
ATOM 869 O O . GLY A 1 111 ? -1.359 -0.437 11.757 1.00 97.12 111 GLY A O 1
ATOM 870 N N . ALA A 1 112 ? 0.013 -1.815 12.906 1.00 97.50 112 ALA A N 1
ATOM 871 C CA . ALA A 1 112 ? -0.347 -3.034 12.192 1.00 97.50 112 ALA A CA 1
ATOM 872 C C . ALA A 1 112 ? -1.259 -3.911 13.053 1.00 97.50 112 ALA A C 1
ATOM 874 O O . ALA A 1 112 ? -1.087 -3.979 14.272 1.00 97.50 112 ALA A O 1
ATOM 875 N N . PHE A 1 113 ? -2.211 -4.590 12.422 1.00 97.56 113 PHE A N 1
ATOM 876 C CA . PHE A 1 113 ? -3.243 -5.391 13.066 1.00 97.56 113 PHE A CA 1
ATOM 877 C C . PHE A 1 113 ? -3.333 -6.774 12.421 1.00 97.56 113 PHE A C 1
ATOM 879 O O . PHE A 1 113 ? -3.257 -6.922 11.199 1.00 97.56 113 PHE A O 1
ATOM 886 N N . ASP A 1 114 ? -3.549 -7.790 13.247 1.00 96.50 114 ASP A N 1
ATOM 887 C CA . ASP A 1 114 ? -3.863 -9.136 12.787 1.00 96.50 114 ASP A CA 1
ATOM 888 C C . ASP A 1 114 ? -5.277 -9.157 12.189 1.00 96.50 114 ASP A C 1
ATOM 890 O O . ASP A 1 114 ? -6.241 -8.747 12.835 1.00 96.50 114 ASP A O 1
ATOM 894 N N . PHE A 1 115 ? -5.425 -9.642 10.954 1.00 95.19 115 PHE A N 1
ATOM 895 C CA . PHE A 1 115 ? -6.717 -9.590 10.263 1.00 95.19 115 PHE A CA 1
ATOM 896 C C . PHE A 1 115 ? -7.763 -10.557 10.836 1.00 95.19 115 PHE A C 1
ATOM 898 O O . PHE A 1 115 ? -8.953 -10.333 10.643 1.00 95.19 115 PHE A O 1
ATOM 905 N N . LYS A 1 116 ? -7.356 -11.630 11.525 1.00 94.81 116 LYS A N 1
ATOM 906 C CA . LYS A 1 116 ? -8.276 -12.645 12.066 1.00 94.81 116 LYS A CA 1
ATOM 907 C C . LYS A 1 116 ? -8.815 -12.265 13.438 1.00 94.81 116 LYS A C 1
ATOM 909 O O . LYS A 1 116 ? -9.901 -12.699 13.813 1.00 94.81 116 LYS A O 1
ATOM 914 N N . THR A 1 117 ? -8.037 -11.516 14.210 1.00 95.69 117 THR A N 1
ATOM 915 C CA . THR A 1 117 ? -8.326 -11.201 15.614 1.00 95.69 117 THR A CA 1
ATOM 916 C C . THR A 1 117 ? -8.518 -9.712 15.867 1.00 95.69 117 THR A C 1
ATOM 918 O O . THR A 1 117 ? -9.102 -9.347 16.883 1.00 95.69 117 THR A O 1
ATOM 921 N N . GLY A 1 118 ? -8.021 -8.850 14.979 1.00 94.06 118 GLY A N 1
ATOM 922 C CA . GLY A 1 118 ? -7.975 -7.399 15.146 1.00 94.06 118 GLY A CA 1
ATOM 923 C C . GLY A 1 118 ? -6.978 -6.919 16.198 1.00 94.06 118 GLY A C 1
ATOM 924 O O . GLY A 1 118 ? -6.935 -5.726 16.497 1.00 94.06 118 GLY A O 1
ATOM 925 N N . LYS A 1 119 ? -6.171 -7.821 16.772 1.00 96.50 119 LYS A N 1
ATOM 926 C CA . LYS A 1 119 ? -5.150 -7.454 17.755 1.00 96.50 119 LYS A CA 1
ATOM 927 C C . LYS A 1 119 ? -4.069 -6.617 17.089 1.00 96.50 119 LYS A C 1
ATOM 929 O O . LYS A 1 119 ? -3.610 -6.934 15.994 1.00 96.50 119 LYS A O 1
ATOM 934 N N . GLN A 1 120 ? -3.642 -5.568 17.778 1.00 97.00 120 GLN A N 1
ATOM 935 C CA . GLN A 1 120 ? -2.528 -4.751 17.330 1.00 97.00 120 GLN A CA 1
ATOM 936 C C . GLN A 1 120 ? -1.220 -5.546 17.457 1.00 97.00 120 GLN A C 1
ATOM 938 O O . GLN A 1 120 ? -0.879 -6.016 18.539 1.00 97.00 120 GLN A O 1
ATOM 943 N N . LEU A 1 121 ? -0.513 -5.702 16.340 1.00 96.19 121 LEU A N 1
ATOM 944 C CA . LEU A 1 121 ? 0.780 -6.379 16.234 1.00 96.19 121 LEU A CA 1
ATOM 945 C C . LEU A 1 121 ? 1.937 -5.396 16.412 1.00 96.19 121 LEU A C 1
ATOM 947 O O . LEU A 1 121 ? 2.930 -5.710 17.063 1.00 96.19 121 LEU A O 1
ATOM 951 N N . LYS A 1 122 ? 1.803 -4.197 15.832 1.00 96.31 122 LYS A N 1
ATOM 952 C CA . LYS A 1 122 ? 2.824 -3.145 15.879 1.00 96.31 122 LYS A CA 1
ATOM 953 C C . LYS A 1 122 ? 2.201 -1.805 16.271 1.00 96.31 122 LYS A C 1
ATOM 955 O O . LYS A 1 122 ? 1.069 -1.516 15.859 1.00 96.31 122 LYS A O 1
ATOM 960 N N . PRO A 1 123 ? 2.917 -0.973 17.045 1.00 97.00 123 PRO A N 1
ATOM 961 C CA . PRO A 1 123 ? 2.452 0.359 17.401 1.00 97.00 123 PRO A CA 1
ATOM 962 C C . PRO A 1 123 ? 2.422 1.293 16.183 1.00 97.00 123 PRO A C 1
ATOM 964 O O . PRO A 1 123 ? 2.936 0.978 15.108 1.00 97.00 123 PRO A O 1
ATOM 967 N N . ALA A 1 124 ? 1.818 2.466 16.364 1.00 96.38 124 ALA A N 1
ATOM 968 C CA . ALA A 1 124 ? 1.854 3.538 15.380 1.00 96.38 124 ALA A CA 1
ATOM 969 C C . ALA A 1 124 ? 3.299 3.975 15.080 1.00 96.38 124 ALA A C 1
ATOM 971 O O . ALA A 1 124 ? 4.137 4.078 15.976 1.00 96.38 124 ALA A O 1
ATOM 972 N N . GLU A 1 125 ? 3.568 4.300 13.816 1.00 95.56 125 GLU A N 1
ATOM 973 C CA . GLU A 1 125 ? 4.882 4.764 13.365 1.00 95.56 125 GLU A CA 1
ATOM 974 C C . GLU A 1 125 ? 4.738 6.174 12.787 1.00 95.56 125 GLU A C 1
ATOM 976 O O . GLU A 1 125 ? 4.231 6.318 11.674 1.00 95.56 125 GLU A O 1
ATOM 981 N N . PRO A 1 126 ? 5.197 7.229 13.484 1.00 92.88 126 PRO A N 1
ATOM 982 C CA . PRO A 1 126 ? 4.970 8.614 13.059 1.00 92.88 126 PRO A CA 1
ATOM 983 C C . PRO A 1 126 ? 5.537 8.955 11.676 1.00 92.88 126 PRO A C 1
ATOM 985 O O . PRO A 1 126 ? 5.037 9.848 10.996 1.00 92.88 126 PRO A O 1
ATOM 988 N N . LYS A 1 127 ? 6.586 8.242 11.248 1.00 94.50 127 LYS A N 1
ATOM 989 C CA . LYS A 1 127 ? 7.221 8.435 9.936 1.00 94.50 127 LYS A CA 1
ATOM 990 C C . LYS A 1 127 ? 6.386 7.871 8.782 1.00 94.50 127 LYS A C 1
ATOM 992 O O . LYS A 1 127 ? 6.638 8.221 7.632 1.00 94.50 127 LYS A O 1
ATOM 997 N N . ARG A 1 128 ? 5.404 7.009 9.063 1.00 93.62 128 ARG A N 1
ATOM 998 C CA . ARG A 1 128 ? 4.571 6.351 8.053 1.00 93.62 128 ARG A CA 1
ATOM 999 C C . ARG A 1 128 ? 3.239 7.079 7.911 1.00 93.62 128 ARG A C 1
ATOM 1001 O O . ARG A 1 128 ? 2.553 7.354 8.893 1.00 93.62 128 ARG A O 1
ATOM 1008 N N . ASN A 1 129 ? 2.869 7.392 6.673 1.00 95.38 129 ASN A N 1
ATOM 1009 C CA . ASN A 1 129 ? 1.586 8.003 6.352 1.00 95.38 129 ASN A CA 1
ATOM 1010 C C . ASN A 1 129 ? 1.160 7.686 4.914 1.00 95.38 129 ASN A C 1
ATOM 1012 O O . ASN A 1 129 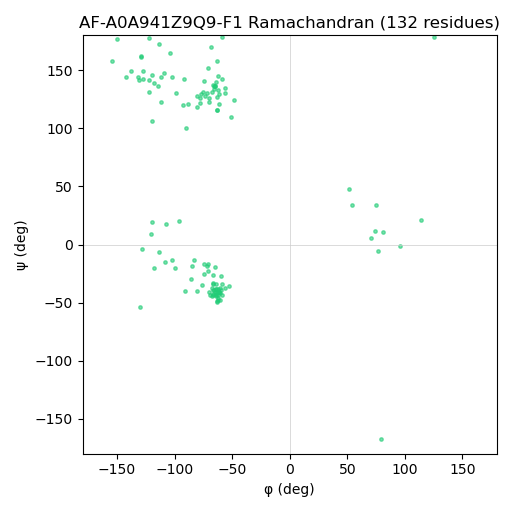? 2.000 7.397 4.062 1.00 95.38 129 ASN A O 1
ATOM 1016 N N . ILE A 1 130 ? -0.142 7.790 4.656 1.00 95.44 130 ILE A N 1
ATOM 1017 C CA . ILE A 1 130 ? -0.740 7.614 3.325 1.00 95.44 130 ILE A CA 1
ATOM 1018 C C . ILE A 1 130 ? -1.478 8.863 2.843 1.00 95.44 130 ILE A C 1
ATOM 1020 O O . ILE A 1 130 ? -2.300 8.768 1.941 1.00 95.44 130 ILE A O 1
ATOM 1024 N N . LYS A 1 131 ? -1.194 10.047 3.407 1.00 95.19 131 LYS A N 1
ATOM 1025 C CA . LYS A 1 131 ? -1.935 11.286 3.102 1.00 95.19 131 LYS A CA 1
ATOM 1026 C C . LYS A 1 131 ? -2.013 11.589 1.604 1.00 95.19 131 LYS A C 1
ATOM 1028 O O . LYS A 1 131 ? -3.020 12.083 1.120 1.00 95.19 131 LYS A O 1
ATOM 1033 N N . ARG A 1 132 ? -0.944 11.275 0.870 1.00 94.31 132 ARG A N 1
ATOM 1034 C CA . ARG A 1 13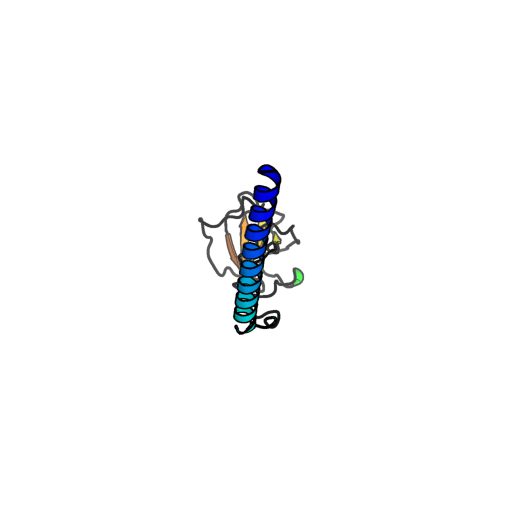2 ? -0.857 11.455 -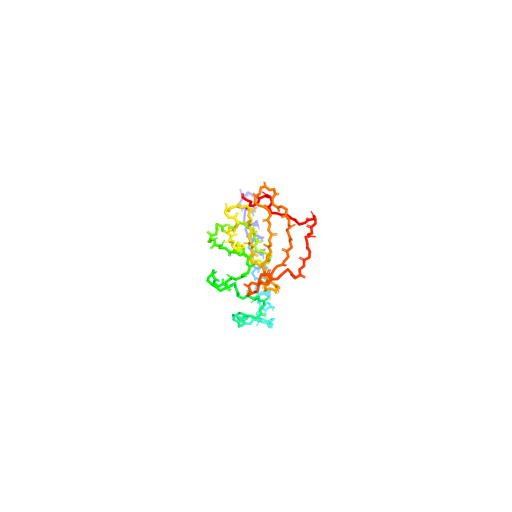0.586 1.00 94.31 132 ARG A CA 1
ATOM 1035 C C . ARG A 1 132 ? -1.833 10.567 -1.376 1.00 94.31 132 ARG A C 1
ATOM 1037 O O . ARG A 1 132 ? -2.077 10.846 -2.544 1.00 94.31 132 ARG A O 1
ATOM 1044 N N . TYR A 1 133 ? -2.333 9.499 -0.765 1.00 92.06 133 TYR A N 1
ATOM 1045 C CA . TYR A 1 133 ? -3.128 8.452 -1.403 1.00 92.06 133 TYR A CA 1
ATOM 1046 C C . TYR A 1 133 ? -4.519 8.300 -0.784 1.00 92.06 133 TYR A C 1
ATOM 1048 O O . TYR A 1 133 ? -5.163 7.288 -1.062 1.00 92.06 133 TYR A O 1
ATOM 1056 N N . LEU A 1 134 ? -4.940 9.208 0.103 1.00 87.06 134 LEU A N 1
ATOM 1057 C CA . LEU A 1 134 ? -6.290 9.216 0.673 1.00 87.06 134 LEU A CA 1
ATOM 1058 C C . LEU A 1 134 ? -7.322 9.713 -0.338 1.00 87.06 134 LEU A C 1
ATOM 1060 O O . LEU A 1 134 ? -6.993 10.649 -1.099 1.00 87.06 134 LEU A O 1
#

Solvent-accessible surface area (backbone atoms only — not comparable to full-atom values): 7643 Å² total; per-residue (Å²): 115,74,71,60,56,54,53,52,52,52,50,51,52,52,47,53,55,47,56,51,50,50,54,52,51,51,52,52,48,53,53,60,68,69,46,88,72,82,65,86,69,74,88,73,78,85,43,43,80,78,76,56,78,87,60,46,31,63,65,63,68,71,41,86,42,79,56,49,48,74,41,88,96,57,97,49,56,28,57,29,30,33,18,67,94,61,52,27,34,34,31,53,39,35,82,78,60,33,31,39,33,24,35,53,88,68,16,42,35,60,18,29,22,37,42,71,61,30,48,75,75,41,72,55,42,90,93,43,65,44,53,93,46,111

Nearest PDB structures (foldseek):
  2b5u-assembly2_C  TM=9.318E-01  e=6.623E-15  Escherichia coli
  4udm-assembly1_B  TM=9.637E-01  e=3.121E-13  Escherichia coli BL21(DE3)
  1jch-assembly1_A  TM=9.195E-01  e=1.367E-13  Escherichia coli str. K-12 substr. W3110
  1e44-assembly1_B  TM=9.672E-01  e=1.169E-12  Escherichia coli
  4v5k-assembly1_AY  TM=8.939E-01  e=2.435E-10  Escherichia coli

pLDDT: mean 89.87, std 9.97, range [49.5, 97.94]

Sequence (134 aa):
MKKSQAVLNAALESRKQKETKVKEAENKLNEEKKKPRKGTKNYGHEYHPAPKTEDIKGVGELKKGTPGTPLQGGGGLRKRWIGDKGRKVYEWDSSHGELEGYQASDGKHLGAFDFKTGKQLKPAEPKRNIKRYL

Mean predicted aligned error: 8.95 Å

Foldseek 3Di:
DVVVVVVVVVVVVVVVVVVVVVVVVVVVVVVVVPDDDDDDDPPDDQWADADDLVQFDDQAHKDWDDFFDDDPPDDDGWTWIADPPRQKIWTADGRVRWIWIAGRPQFFTQATAHRNNRDGPGGTDRVDGDNVGD

Radius of gyration: 27.03 Å; Cα contacts (8 Å, |Δi|>4): 197; chains: 1; bounding box: 50×36×77 Å